Protein AF-A0A929YFU9-F1 (afdb_monomer)

Nearest PDB structures (foldseek):
  8bmq-assembly1_D  TM=8.833E-01  e=2.438E-05  Lactobacillus delbrueckii subsp. bulgaricus ATCC 11842 = JCM 1002
  6zg3-assembly2_D  TM=8.155E-01  e=2.047E-04  Lactobacillus delbrueckii subsp. bulgaricus ATCC 11842 = JCM 1002
  4huq-assembly1_T  TM=8.427E-01  e=3.845E-03  Levilactobacillus brevis ATCC 367
  4rfs-assembly1_T  TM=8.263E-01  e=2.158E-02  Levilactobacillus brevis
  7qco-assembly1_L  TM=2.290E-01  e=1.611E+00  Chroococcidiopsis sp. TS-821

Secondary structure (DSSP, 8-state):
--SSS--SS-------HHHHS-HHHHHHHHHHHHHHHHH--SHHHHHHHHHHHHHHHHHHT--HHHHHHHHHHHHHHHHHHHHHHHHHS-S-EEEEETTEEEEHHHHHHHHHHHHHHHHHHH-

Foldseek 3Di:
DPPDPPPDPPDDDDPFPLVPDDPVCVVVVLVVLLVQLVVDPDPVSLVVSVVVLVVSCVRRVDPVVVLVVLCVVCVVVLVVQLQCLQFVPDAQFPDDDDRGTGHPRSNSCSVSVSSSVSSNSRD

Mean predicted aligned error: 8.97 Å

Solvent-accessible surface area (backbone atoms only — not comparable to full-atom values): 7191 Å² total; per-residue (Å²): 145,87,86,81,84,76,78,73,91,63,81,81,91,52,100,22,70,57,61,73,48,60,70,66,61,52,55,53,50,46,49,51,50,55,51,48,60,74,73,47,92,43,76,66,52,54,51,53,51,50,51,54,47,51,51,52,44,61,48,31,70,60,60,65,70,60,58,52,54,58,48,62,75,46,42,65,59,50,52,50,52,28,53,45,30,24,52,70,33,83,60,61,74,75,45,77,56,101,86,51,38,37,11,59,50,3,50,53,50,16,51,53,52,45,52,47,53,52,49,67,72,70,99

pLDDT: mean 78.71, std 11.6, range [44.28, 90.94]

Structure (mmCIF, N/CA/C/O backbone):
data_AF-A0A929YFU9-F1
#
_entry.id   AF-A0A929YFU9-F1
#
loop_
_atom_site.group_PDB
_atom_site.id
_atom_site.type_symbol
_atom_site.label_atom_id
_atom_site.label_alt_id
_atom_site.label_comp_id
_atom_site.label_asym_id
_atom_site.label_entity_id
_atom_site.label_seq_id
_atom_site.pdbx_PDB_ins_code
_atom_site.Cartn_x
_atom_site.Cartn_y
_atom_site.Cartn_z
_atom_site.occupancy
_atom_site.B_iso_or_equiv
_atom_site.auth_seq_id
_atom_site.auth_comp_id
_atom_site.auth_asym_id
_atom_site.auth_atom_id
_atom_site.pdbx_PDB_model_num
ATOM 1 N N . MET A 1 1 ? -0.418 -31.365 -16.845 1.00 44.28 1 MET A N 1
ATOM 2 C CA . MET A 1 1 ? -0.899 -29.989 -17.111 1.00 44.28 1 MET A CA 1
ATOM 3 C C . MET A 1 1 ? -1.150 -29.230 -15.796 1.00 44.28 1 MET A C 1
ATOM 5 O O . MET A 1 1 ? -2.249 -28.753 -15.587 1.00 44.28 1 MET A O 1
ATOM 9 N N . ALA A 1 2 ? -0.171 -29.123 -14.882 1.00 47.97 2 ALA A N 1
ATOM 10 C CA . ALA A 1 2 ? -0.453 -28.611 -13.523 1.00 47.97 2 ALA A CA 1
ATOM 11 C C . ALA A 1 2 ? 0.658 -27.764 -12.859 1.00 47.97 2 ALA A C 1
ATOM 13 O O . ALA A 1 2 ? 0.580 -27.501 -11.667 1.00 47.97 2 ALA A O 1
ATOM 14 N N . LEU A 1 3 ? 1.692 -27.315 -13.583 1.00 45.72 3 LEU A N 1
ATOM 15 C CA . LEU A 1 3 ? 2.830 -26.592 -12.978 1.00 45.72 3 LEU A CA 1
ATOM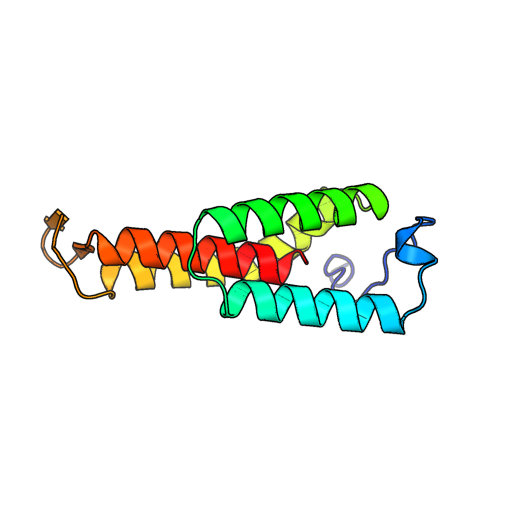 16 C C . LEU A 1 3 ? 3.287 -25.379 -13.809 1.00 45.72 3 LEU A C 1
ATOM 18 O O . LEU A 1 3 ? 4.481 -25.142 -13.959 1.00 45.72 3 LEU A O 1
ATOM 22 N N . LYS A 1 4 ? 2.351 -24.625 -14.403 1.00 47.41 4 LYS A N 1
ATOM 23 C CA . LYS A 1 4 ? 2.683 -23.438 -15.222 1.00 47.41 4 LYS A CA 1
ATOM 24 C C . LYS A 1 4 ? 2.036 -22.125 -14.767 1.00 47.41 4 LYS A C 1
ATOM 26 O O . LYS A 1 4 ? 2.306 -21.094 -15.369 1.00 47.41 4 LYS A O 1
ATOM 31 N N . ASP A 1 5 ? 1.241 -22.137 -13.696 1.00 50.50 5 ASP A N 1
ATOM 32 C CA . ASP A 1 5 ? 0.446 -20.966 -13.281 1.00 50.50 5 ASP A CA 1
ATOM 33 C C . ASP A 1 5 ? 0.965 -20.229 -12.046 1.00 50.50 5 ASP A C 1
ATOM 35 O O . ASP A 1 5 ? 0.417 -19.193 -11.660 1.00 50.50 5 ASP A O 1
ATOM 39 N N . ILE A 1 6 ? 2.057 -20.714 -11.459 1.00 54.19 6 ILE A N 1
ATOM 40 C CA . ILE A 1 6 ? 2.756 -20.033 -10.377 1.00 54.19 6 ILE A CA 1
ATOM 41 C C . ILE A 1 6 ? 3.971 -19.337 -10.994 1.00 54.19 6 ILE A C 1
ATOM 43 O O . ILE A 1 6 ? 5.088 -19.841 -10.981 1.00 54.19 6 ILE A O 1
ATOM 47 N N . THR A 1 7 ? 3.748 -18.152 -11.561 1.00 51.59 7 THR A N 1
ATOM 48 C CA . THR A 1 7 ? 4.804 -17.191 -11.920 1.00 51.59 7 THR A CA 1
ATOM 49 C C . THR A 1 7 ? 5.411 -16.567 -10.651 1.00 51.59 7 THR A C 1
ATOM 51 O O . THR A 1 7 ? 5.475 -15.348 -10.532 1.00 51.59 7 THR A O 1
ATOM 54 N N . ILE A 1 8 ? 5.780 -17.377 -9.652 1.00 50.22 8 ILE A N 1
ATOM 55 C CA . ILE A 1 8 ? 6.520 -16.929 -8.464 1.00 50.22 8 ILE A CA 1
ATOM 56 C C . ILE A 1 8 ? 7.995 -17.206 -8.747 1.00 50.22 8 ILE A C 1
ATOM 58 O O . ILE A 1 8 ? 8.377 -18.345 -8.998 1.00 50.22 8 ILE A O 1
ATOM 62 N N . GLY A 1 9 ? 8.807 -16.148 -8.764 1.00 53.75 9 GLY A N 1
ATOM 63 C CA . GLY A 1 9 ? 10.248 -16.221 -9.033 1.00 53.75 9 GLY A CA 1
ATOM 64 C C . GLY A 1 9 ? 10.660 -16.062 -10.502 1.00 53.75 9 GLY A C 1
ATOM 65 O O . GLY A 1 9 ? 11.844 -16.170 -10.806 1.00 53.75 9 GLY A O 1
ATOM 66 N N . GLN A 1 10 ? 9.726 -15.785 -11.420 1.00 62.31 10 GLN A N 1
ATOM 67 C CA . GLN A 1 10 ? 10.069 -15.496 -12.817 1.00 62.31 10 GLN A CA 1
ATOM 68 C C . GLN A 1 10 ? 10.316 -13.999 -13.026 1.00 62.31 10 GLN A C 1
ATOM 70 O O . GLN A 1 10 ? 9.463 -13.168 -12.716 1.00 62.31 10 GLN A O 1
ATOM 75 N N . TYR A 1 11 ? 11.486 -13.662 -13.571 1.00 60.41 11 TYR A N 1
ATOM 76 C CA . TYR A 1 11 ? 11.847 -12.296 -13.934 1.00 60.41 11 TYR A CA 1
ATOM 77 C C . TYR A 1 11 ? 11.009 -11.837 -15.131 1.00 60.41 11 TYR A C 1
ATOM 79 O O . TYR A 1 11 ? 11.115 -12.398 -16.223 1.00 60.41 11 TYR A O 1
ATOM 87 N N . TYR A 1 12 ? 10.160 -10.830 -14.925 1.00 63.84 12 TYR A N 1
ATOM 88 C CA . TYR A 1 12 ? 9.437 -10.191 -16.018 1.00 63.84 12 TYR A CA 1
ATOM 89 C C . TYR A 1 12 ? 10.402 -9.266 -16.759 1.00 63.84 12 TYR A C 1
ATOM 91 O O . TYR A 1 12 ? 10.696 -8.172 -16.280 1.00 63.84 12 TYR A O 1
ATOM 99 N N . GLN A 1 13 ? 10.917 -9.728 -17.900 1.00 58.22 13 GLN A N 1
ATOM 100 C CA . GLN A 1 13 ? 11.785 -8.924 -18.756 1.00 58.22 13 GLN A CA 1
ATOM 101 C C . GLN A 1 13 ? 10.964 -7.795 -19.386 1.00 58.22 13 GLN A C 1
ATOM 103 O O . GLN A 1 13 ? 10.212 -8.018 -20.333 1.00 58.22 13 GLN A O 1
ATOM 108 N N . ALA A 1 14 ? 11.088 -6.589 -18.834 1.00 63.22 14 ALA A N 1
ATOM 109 C CA . ALA A 1 14 ? 10.539 -5.368 -19.412 1.00 63.22 14 ALA A CA 1
ATOM 110 C C . ALA A 1 14 ? 11.675 -4.383 -19.700 1.00 63.22 14 ALA A C 1
ATOM 112 O O . ALA A 1 14 ? 12.486 -4.094 -18.822 1.00 63.22 14 ALA A O 1
ATOM 113 N N . ASP A 1 15 ? 11.716 -3.826 -20.910 1.00 59.53 15 ASP A N 1
ATOM 114 C CA . ASP A 1 15 ? 12.675 -2.787 -21.296 1.00 59.53 15 ASP A CA 1
ATOM 115 C C . ASP A 1 15 ? 12.258 -1.415 -20.746 1.00 59.53 15 ASP A C 1
ATOM 117 O O . ASP A 1 15 ? 11.808 -0.531 -21.472 1.00 59.53 15 ASP A O 1
ATOM 121 N N . SER A 1 16 ? 12.389 -1.225 -19.433 1.00 71.44 16 SER A N 1
ATOM 122 C CA . SER A 1 16 ? 12.022 0.022 -18.759 1.00 71.44 16 SER A CA 1
ATOM 123 C C . SER A 1 16 ? 13.220 0.753 -18.151 1.00 71.44 16 SER A C 1
ATOM 125 O O . SER A 1 16 ? 14.273 0.165 -17.890 1.00 71.44 16 SER A O 1
ATOM 127 N N . LEU A 1 17 ? 13.070 2.063 -17.912 1.00 63.09 17 LEU A N 1
ATOM 128 C CA . LEU A 1 17 ? 14.116 2.891 -17.291 1.00 63.09 17 LEU A CA 1
ATOM 129 C C . LEU A 1 17 ? 14.512 2.340 -15.918 1.00 63.09 17 LEU A C 1
ATOM 131 O O . LEU A 1 17 ? 15.697 2.305 -15.586 1.00 63.09 17 LEU A O 1
ATOM 135 N N . LEU A 1 18 ? 13.530 1.833 -15.159 1.00 66.75 18 LEU A N 1
ATOM 136 C CA . LEU A 1 18 ? 13.807 1.159 -13.897 1.00 66.75 18 LEU A CA 1
ATOM 137 C C . LEU A 1 18 ? 14.591 -0.134 -14.122 1.00 66.75 18 LEU A C 1
ATOM 139 O O . LEU A 1 18 ? 15.509 -0.414 -13.370 1.00 66.75 18 LEU A O 1
ATOM 143 N N . HIS A 1 19 ? 14.325 -0.907 -15.175 1.00 71.69 19 HIS A N 1
ATOM 144 C CA . HIS A 1 19 ? 15.105 -2.112 -15.466 1.00 71.69 19 HIS A CA 1
ATOM 145 C C . HIS A 1 19 ? 16.580 -1.827 -15.772 1.00 71.69 19 HIS A C 1
ATOM 147 O O . HIS A 1 19 ? 17.432 -2.593 -15.324 1.00 71.69 19 HIS A O 1
ATOM 153 N N . ARG A 1 20 ? 16.884 -0.701 -16.424 1.00 72.56 20 ARG A N 1
ATOM 154 C CA . ARG A 1 20 ? 18.252 -0.291 -16.791 1.00 72.56 20 ARG A CA 1
ATOM 155 C C . ARG A 1 20 ? 19.066 0.327 -15.650 1.00 72.56 20 ARG A C 1
ATOM 157 O O . ARG A 1 20 ? 20.274 0.473 -15.795 1.00 72.56 20 ARG A O 1
ATOM 164 N N . LEU A 1 21 ? 18.429 0.683 -14.533 1.00 75.19 21 LEU A N 1
ATOM 165 C CA . LEU A 1 21 ? 19.118 1.185 -13.341 1.00 75.19 21 LEU A CA 1
ATOM 166 C C . LEU A 1 21 ? 20.045 0.129 -12.727 1.00 75.19 21 LEU A C 1
ATOM 168 O O . LEU A 1 21 ? 19.698 -1.058 -12.671 1.00 75.19 21 LEU A O 1
ATOM 172 N N . ASP A 1 22 ? 21.175 0.597 -12.189 1.00 83.50 22 ASP A N 1
ATOM 173 C CA . ASP A 1 22 ? 22.147 -0.243 -11.495 1.00 83.50 22 ASP A CA 1
ATOM 174 C C . ASP A 1 22 ? 21.478 -1.055 -10.369 1.00 83.50 22 ASP A C 1
ATOM 176 O O . ASP A 1 22 ? 20.730 -0.496 -9.555 1.00 83.50 22 ASP A O 1
ATOM 180 N N . PRO A 1 23 ? 21.766 -2.367 -10.256 1.00 82.56 23 PRO A N 1
ATOM 181 C CA . PRO A 1 23 ? 21.144 -3.239 -9.258 1.00 82.56 23 PRO A CA 1
ATOM 182 C C . PRO A 1 23 ? 21.281 -2.737 -7.813 1.00 82.56 23 PRO A C 1
ATOM 184 O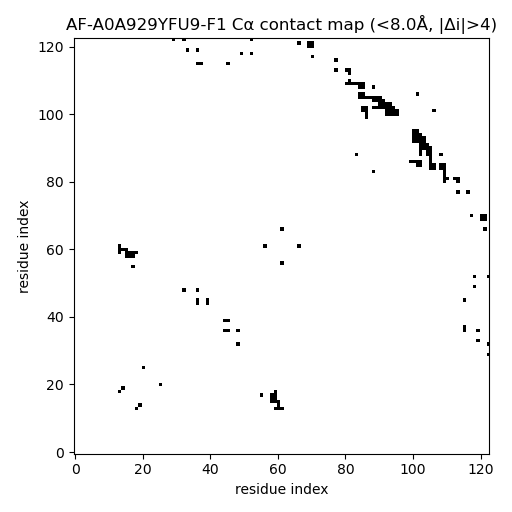 O . PRO A 1 23 ? 20.374 -2.922 -7.005 1.00 82.56 23 PRO A O 1
ATOM 187 N N . ARG A 1 24 ? 22.391 -2.058 -7.488 1.00 85.94 24 ARG A N 1
ATOM 188 C CA . ARG A 1 24 ? 22.651 -1.504 -6.148 1.00 85.94 24 ARG A CA 1
ATOM 189 C C . ARG A 1 24 ? 21.641 -0.423 -5.772 1.00 85.94 24 ARG A C 1
ATOM 191 O O . ARG A 1 24 ? 21.119 -0.440 -4.662 1.00 85.94 24 ARG A O 1
ATOM 198 N N . THR A 1 25 ? 21.322 0.472 -6.704 1.00 85.56 25 THR A N 1
ATOM 199 C CA . THR A 1 25 ? 20.367 1.566 -6.486 1.00 85.56 25 THR A CA 1
ATOM 200 C C . THR A 1 2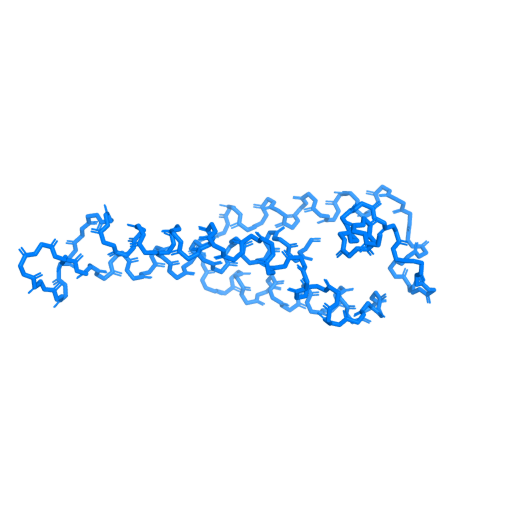5 ? 18.959 1.030 -6.248 1.00 85.56 25 THR A C 1
ATOM 202 O O . THR A 1 25 ? 18.239 1.562 -5.410 1.00 85.56 25 THR A O 1
ATOM 205 N N . LYS A 1 26 ? 18.584 -0.069 -6.916 1.00 83.75 26 LYS A N 1
ATOM 206 C CA . LYS A 1 26 ? 17.297 -0.742 -6.685 1.00 83.75 26 LYS A CA 1
ATOM 207 C C . LYS A 1 26 ? 17.203 -1.313 -5.278 1.00 83.75 26 LYS A C 1
ATOM 209 O O . LYS A 1 26 ? 16.233 -1.033 -4.592 1.00 83.75 26 LYS A O 1
ATOM 214 N N . ILE A 1 27 ? 18.218 -2.066 -4.846 1.00 86.62 27 ILE A N 1
ATOM 215 C CA . ILE A 1 27 ? 18.243 -2.694 -3.514 1.00 86.62 27 ILE A CA 1
ATOM 216 C C . ILE A 1 27 ? 18.235 -1.630 -2.411 1.00 86.62 27 ILE A C 1
ATOM 218 O O . ILE A 1 27 ? 17.510 -1.755 -1.430 1.00 86.62 27 ILE A O 1
ATOM 222 N N . ILE A 1 28 ? 19.024 -0.564 -2.568 1.00 90.19 28 ILE A N 1
ATOM 223 C CA . ILE A 1 28 ? 19.041 0.538 -1.598 1.00 90.19 28 ILE A CA 1
ATOM 224 C C . ILE A 1 28 ? 17.690 1.266 -1.598 1.00 90.19 28 ILE A C 1
ATOM 226 O O . ILE A 1 28 ? 17.163 1.568 -0.531 1.00 90.19 28 ILE A O 1
ATOM 230 N N . GLY A 1 29 ? 17.100 1.508 -2.771 1.00 87.25 29 GLY A N 1
ATOM 231 C CA . GLY A 1 29 ? 15.792 2.148 -2.902 1.00 87.25 29 GLY A CA 1
ATOM 232 C C . GLY A 1 29 ? 14.667 1.349 -2.245 1.00 87.25 29 GLY A C 1
ATOM 233 O O . GLY A 1 29 ? 13.888 1.919 -1.483 1.00 87.25 29 GLY A O 1
ATOM 234 N N . THR A 1 30 ? 14.612 0.032 -2.469 1.00 88.44 30 THR A N 1
ATOM 235 C CA . THR A 1 30 ? 13.621 -0.838 -1.817 1.00 88.44 30 THR A CA 1
ATOM 236 C C . THR A 1 30 ? 13.849 -0.907 -0.312 1.00 88.44 30 THR A C 1
ATOM 238 O O . THR A 1 30 ? 12.890 -0.823 0.449 1.00 88.44 30 THR A O 1
ATOM 241 N N . LEU A 1 31 ? 15.102 -0.963 0.151 1.00 90.38 31 LEU A N 1
ATOM 242 C CA . LEU A 1 31 ? 15.409 -0.943 1.581 1.00 90.38 31 LEU A CA 1
ATOM 243 C C . LEU A 1 31 ? 14.936 0.359 2.245 1.00 90.38 31 LEU A C 1
ATOM 245 O O . LEU A 1 31 ? 14.273 0.310 3.277 1.00 90.38 31 LEU A O 1
ATOM 249 N N . ILE A 1 32 ? 15.229 1.517 1.644 1.00 90.25 32 ILE A N 1
ATOM 250 C CA . ILE A 1 32 ? 14.763 2.822 2.140 1.00 90.25 32 ILE A CA 1
ATOM 251 C C . ILE A 1 32 ? 13.233 2.877 2.147 1.00 90.25 32 ILE A C 1
ATOM 253 O O . ILE A 1 32 ? 12.647 3.356 3.118 1.00 90.25 3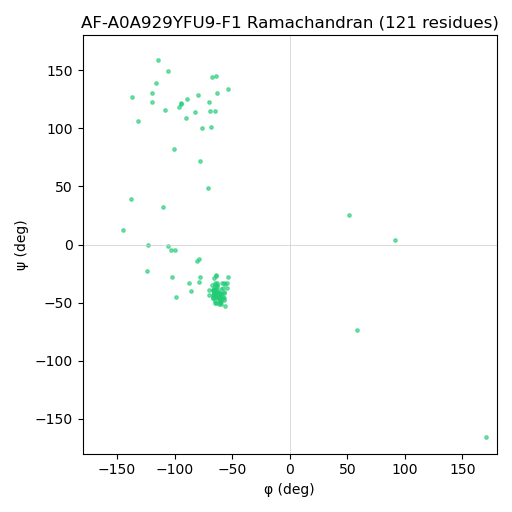2 ILE A O 1
ATOM 257 N N . PHE A 1 33 ? 12.582 2.356 1.105 1.00 89.56 33 PHE A N 1
ATOM 258 C CA . PHE A 1 33 ? 11.126 2.298 1.030 1.00 89.56 33 PHE A CA 1
ATOM 259 C C . PHE A 1 33 ? 10.537 1.467 2.177 1.00 89.56 33 PHE A C 1
ATOM 261 O O . PHE A 1 33 ? 9.695 1.970 2.923 1.00 89.56 33 PHE A O 1
ATOM 268 N N . ILE A 1 34 ? 11.045 0.250 2.393 1.00 90.06 34 ILE A N 1
ATOM 269 C CA . ILE A 1 34 ? 10.641 -0.616 3.507 1.00 90.06 34 ILE A CA 1
ATOM 270 C C . ILE A 1 34 ? 10.838 0.116 4.837 1.00 90.06 34 ILE A C 1
ATOM 272 O O . ILE A 1 34 ? 9.890 0.244 5.607 1.00 90.06 34 ILE A O 1
ATOM 276 N N . LEU A 1 35 ? 12.031 0.660 5.095 1.00 90.94 35 LEU A N 1
ATOM 277 C CA . LEU A 1 35 ? 12.313 1.387 6.336 1.00 90.94 35 LEU A CA 1
ATOM 278 C C . LEU A 1 35 ? 11.350 2.561 6.544 1.00 90.94 35 LEU A C 1
ATOM 280 O O . LEU A 1 35 ? 10.857 2.750 7.653 1.00 90.94 35 LEU A O 1
ATOM 284 N N . SER A 1 36 ? 11.024 3.311 5.489 1.00 88.00 36 SER A N 1
ATOM 285 C CA . SER A 1 36 ? 10.096 4.441 5.585 1.00 88.00 36 SER A CA 1
ATOM 286 C C . SER A 1 36 ? 8.678 4.017 5.980 1.00 88.00 36 SER A C 1
ATOM 288 O O . SER A 1 36 ? 8.056 4.689 6.800 1.00 88.00 36 SER A O 1
ATOM 290 N N . LEU A 1 37 ? 8.190 2.874 5.480 1.00 87.75 37 LEU A N 1
ATOM 291 C CA . LEU A 1 37 ? 6.868 2.344 5.827 1.00 87.75 37 LEU A CA 1
ATOM 292 C C . LEU A 1 37 ? 6.760 1.948 7.303 1.00 87.75 37 LEU A C 1
ATOM 294 O O . LEU A 1 37 ? 5.675 2.046 7.879 1.00 87.75 37 LEU A O 1
ATOM 298 N N . PHE A 1 38 ? 7.855 1.479 7.907 1.00 86.88 38 PHE A N 1
ATOM 299 C CA . PHE A 1 38 ? 7.887 1.075 9.315 1.00 86.88 38 PHE A CA 1
ATOM 300 C C . PHE A 1 38 ? 8.194 2.231 10.270 1.00 86.88 38 PHE A C 1
ATOM 302 O O . PHE A 1 38 ? 7.673 2.230 11.379 1.00 86.88 38 PHE A O 1
ATOM 309 N N . LEU A 1 39 ? 9.011 3.207 9.860 1.00 85.69 39 LEU A N 1
ATOM 310 C CA . LEU A 1 39 ? 9.330 4.378 10.688 1.00 85.69 39 LEU A CA 1
ATOM 311 C C . 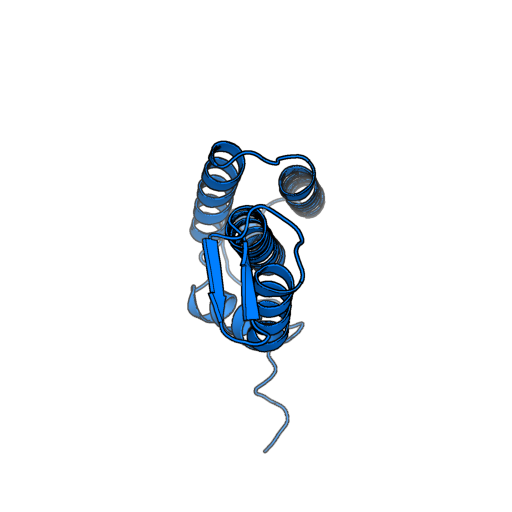LEU A 1 39 ? 8.211 5.420 10.695 1.00 85.69 39 LEU A C 1
ATOM 313 O O . LEU A 1 39 ? 8.105 6.196 11.642 1.00 85.69 39 LEU A O 1
ATOM 317 N N . ALA A 1 40 ? 7.418 5.493 9.627 1.00 82.38 40 ALA A N 1
ATOM 318 C CA . ALA A 1 40 ? 6.392 6.508 9.513 1.00 82.38 40 ALA A CA 1
ATOM 319 C C . ALA A 1 40 ? 5.026 6.005 9.995 1.00 82.38 40 ALA A C 1
ATOM 321 O O . ALA A 1 40 ? 4.433 5.096 9.415 1.00 82.38 40 ALA A O 1
ATOM 322 N N . ASP A 1 41 ? 4.483 6.686 11.003 1.00 76.62 41 ASP A N 1
ATOM 323 C CA . ASP A 1 41 ? 3.129 6.462 11.527 1.00 76.62 41 ASP A CA 1
ATOM 324 C C . ASP A 1 41 ? 2.185 7.633 11.198 1.00 76.62 41 ASP A C 1
ATOM 326 O O . ASP A 1 41 ? 1.278 7.965 11.962 1.00 76.62 41 ASP A O 1
ATOM 330 N N . SER A 1 42 ? 2.396 8.296 10.052 1.00 83.00 42 SER A N 1
ATOM 331 C CA . SER A 1 42 ? 1.548 9.406 9.603 1.00 83.00 42 SER A CA 1
ATOM 332 C C . SER A 1 42 ? 0.807 9.087 8.296 1.00 83.00 42 SER A C 1
ATOM 334 O O . SER A 1 42 ? 1.409 8.549 7.363 1.00 83.00 42 SER A O 1
ATOM 336 N N . PRO A 1 43 ? -0.481 9.474 8.164 1.00 80.88 43 PRO A N 1
ATOM 337 C CA . PRO A 1 43 ? -1.231 9.319 6.914 1.00 80.88 43 PRO A CA 1
ATOM 338 C C . PRO A 1 43 ? -0.554 10.000 5.715 1.00 80.88 43 PRO A C 1
ATOM 340 O O . PRO A 1 43 ? -0.602 9.491 4.599 1.00 80.88 43 PRO A O 1
ATOM 343 N N . LEU A 1 44 ? 0.118 11.132 5.953 1.00 85.31 44 LEU A N 1
ATOM 344 C CA . LEU A 1 44 ? 0.873 11.863 4.932 1.00 85.31 44 LEU A CA 1
ATOM 345 C C . LEU A 1 44 ? 2.064 11.058 4.402 1.00 85.31 44 LEU A C 1
ATOM 347 O O . LEU A 1 44 ? 2.314 11.070 3.199 1.00 85.31 44 LEU A O 1
ATOM 351 N N . ALA A 1 45 ? 2.771 10.329 5.266 1.00 86.12 45 ALA A N 1
ATOM 352 C CA . ALA A 1 45 ? 3.879 9.484 4.836 1.00 86.12 45 ALA A CA 1
ATOM 353 C C . ALA A 1 45 ? 3.407 8.316 3.963 1.00 86.12 45 ALA A C 1
ATOM 355 O O . ALA A 1 45 ? 4.040 8.024 2.952 1.00 86.12 45 ALA A O 1
ATOM 356 N N . TYR A 1 46 ? 2.261 7.707 4.285 1.00 85.81 46 TYR A N 1
ATOM 357 C CA . TYR A 1 46 ? 1.653 6.693 3.419 1.00 85.81 46 TYR A CA 1
ATOM 358 C C . TYR A 1 46 ? 1.239 7.260 2.058 1.00 85.81 46 TYR A C 1
ATOM 360 O O . TYR A 1 46 ? 1.384 6.581 1.046 1.00 85.81 46 TYR A O 1
ATOM 368 N N . LEU A 1 47 ? 0.769 8.509 2.010 1.00 87.38 47 LEU A N 1
ATOM 369 C CA . LEU A 1 47 ? 0.428 9.181 0.756 1.00 87.38 47 LEU A CA 1
ATOM 370 C C . LEU A 1 47 ? 1.686 9.425 -0.096 1.00 87.38 47 LEU A C 1
ATOM 372 O O . LEU A 1 47 ? 1.704 9.084 -1.278 1.00 87.38 47 LEU A O 1
ATOM 376 N N . LEU A 1 48 ? 2.769 9.925 0.507 1.00 88.56 48 LEU A N 1
ATOM 377 C CA . LEU A 1 48 ? 4.062 10.078 -0.174 1.00 88.56 48 LEU A CA 1
ATOM 378 C C . LEU A 1 48 ? 4.612 8.735 -0.675 1.00 88.56 48 LEU A C 1
ATOM 380 O O . LEU A 1 48 ? 5.062 8.648 -1.819 1.00 88.56 48 LEU A O 1
ATOM 384 N N . ALA A 1 49 ? 4.517 7.680 0.138 1.00 87.25 49 ALA A N 1
ATOM 385 C CA . ALA A 1 49 ? 4.901 6.325 -0.249 1.00 87.25 49 ALA A CA 1
ATOM 386 C C . ALA A 1 49 ? 4.066 5.812 -1.435 1.00 87.25 49 ALA A C 1
ATOM 388 O O . ALA A 1 49 ? 4.622 5.244 -2.375 1.00 87.25 49 ALA A O 1
ATOM 389 N N . ALA A 1 50 ? 2.755 6.073 -1.444 1.00 87.44 50 ALA A N 1
ATOM 390 C CA . ALA A 1 50 ? 1.865 5.715 -2.546 1.00 87.44 50 ALA A CA 1
ATOM 391 C C . ALA A 1 50 ? 2.269 6.400 -3.858 1.00 87.44 50 ALA A C 1
ATOM 393 O O . ALA A 1 50 ? 2.311 5.757 -4.907 1.00 87.44 50 ALA A O 1
ATOM 394 N N . VAL A 1 51 ? 2.591 7.697 -3.805 1.00 88.69 51 VAL A N 1
ATOM 395 C CA . VAL A 1 51 ? 3.033 8.473 -4.974 1.00 88.69 51 VAL A CA 1
ATOM 396 C C . VAL A 1 51 ? 4.364 7.941 -5.496 1.00 88.69 51 VAL A C 1
ATOM 398 O O . VAL A 1 51 ? 4.482 7.659 -6.688 1.00 88.69 51 VAL A O 1
ATOM 401 N N . PHE A 1 52 ? 5.342 7.738 -4.611 1.00 87.25 52 PHE A N 1
ATOM 402 C CA . PHE A 1 52 ? 6.648 7.187 -4.974 1.00 87.25 52 PHE A CA 1
ATOM 403 C C . PHE A 1 52 ? 6.530 5.806 -5.633 1.00 87.25 52 PHE A C 1
ATOM 405 O O . PHE A 1 52 ? 7.130 5.554 -6.682 1.00 87.25 52 PHE A O 1
ATOM 412 N N . LEU A 1 53 ? 5.711 4.927 -5.055 1.00 86.12 53 LEU A N 1
ATOM 413 C CA . LEU A 1 53 ? 5.471 3.592 -5.587 1.00 86.12 53 LEU A CA 1
ATOM 414 C C . LEU A 1 53 ? 4.752 3.651 -6.939 1.00 86.12 53 LEU A C 1
ATOM 416 O O . LEU A 1 53 ? 5.150 2.964 -7.875 1.00 86.12 53 LEU A O 1
ATOM 420 N N . THR A 1 54 ? 3.747 4.517 -7.086 1.00 84.06 54 THR A N 1
ATOM 421 C CA . THR A 1 54 ? 3.015 4.693 -8.352 1.00 84.06 54 THR A CA 1
ATOM 422 C C . THR A 1 54 ? 3.946 5.153 -9.472 1.00 84.06 54 THR A C 1
ATOM 424 O O . THR A 1 54 ? 3.917 4.592 -10.567 1.00 84.06 54 THR A O 1
ATOM 427 N N . ILE A 1 55 ? 4.818 6.128 -9.194 1.00 84.50 55 ILE A N 1
ATOM 428 C CA . ILE A 1 55 ? 5.831 6.602 -10.145 1.00 84.50 55 ILE A CA 1
ATOM 429 C C . ILE A 1 55 ? 6.796 5.466 -10.502 1.00 84.50 55 ILE A C 1
ATOM 431 O O . ILE A 1 55 ? 7.079 5.252 -11.679 1.00 84.50 55 ILE A O 1
ATOM 435 N N . SER A 1 56 ? 7.255 4.699 -9.512 1.00 80.69 56 SER A N 1
ATOM 436 C CA . SER A 1 56 ? 8.178 3.576 -9.722 1.00 80.69 56 SER A CA 1
ATOM 437 C C . SER A 1 56 ? 7.563 2.471 -10.587 1.00 80.69 56 SER A C 1
ATOM 439 O O . SER A 1 56 ? 8.217 1.965 -11.501 1.00 80.69 56 SER A O 1
ATOM 441 N N . VAL A 1 57 ? 6.290 2.130 -10.364 1.00 80.62 57 VAL A N 1
ATOM 442 C CA . VAL A 1 57 ? 5.547 1.152 -11.176 1.00 80.62 57 VAL A CA 1
ATOM 443 C C . VAL A 1 57 ? 5.337 1.667 -12.600 1.00 80.62 57 VAL A C 1
ATOM 445 O O . VAL A 1 57 ? 5.569 0.923 -13.556 1.00 80.62 57 VAL A O 1
ATOM 448 N N . LEU A 1 58 ? 4.964 2.941 -12.762 1.00 78.56 58 LEU A N 1
ATOM 449 C CA . LEU A 1 58 ? 4.762 3.557 -14.076 1.00 78.56 58 LEU A CA 1
ATOM 450 C C . LEU A 1 58 ? 6.066 3.594 -14.887 1.00 78.56 58 LEU A C 1
ATOM 452 O O . LEU A 1 58 ? 6.084 3.202 -16.053 1.00 78.56 58 LEU A O 1
ATOM 456 N N . LEU A 1 59 ? 7.174 3.982 -14.247 1.00 76.62 59 LEU A N 1
ATOM 457 C CA . LEU A 1 59 ? 8.515 3.961 -14.838 1.00 76.62 59 LEU A CA 1
ATOM 458 C C . LEU A 1 59 ? 8.992 2.549 -15.177 1.00 76.62 59 LEU A C 1
ATOM 460 O O . LEU A 1 59 ? 9.818 2.396 -16.075 1.00 76.62 59 LEU A O 1
ATOM 464 N N . SER A 1 60 ? 8.490 1.530 -14.475 1.00 72.00 60 SER A N 1
ATOM 465 C CA . SER A 1 60 ? 8.844 0.129 -14.711 1.00 72.00 60 SER A CA 1
ATOM 466 C C . SER A 1 60 ? 8.094 -0.504 -15.882 1.00 72.00 60 SER A C 1
ATOM 468 O O . SER A 1 60 ? 8.496 -1.579 -16.322 1.00 72.00 60 SER A O 1
ATOM 470 N N . GLN A 1 61 ? 7.026 0.133 -16.382 1.00 71.50 61 GLN A N 1
ATOM 471 C CA . GLN A 1 61 ? 6.133 -0.392 -17.429 1.00 71.50 61 GLN A CA 1
ATOM 472 C C . GLN A 1 61 ? 5.600 -1.811 -17.147 1.00 71.50 61 GLN A C 1
ATOM 474 O O . GLN A 1 61 ? 5.242 -2.557 -18.060 1.00 71.50 61 GLN A O 1
ATOM 479 N N . VAL A 1 62 ? 5.535 -2.207 -15.873 1.00 72.56 62 VAL A N 1
ATOM 480 C CA . VAL A 1 62 ? 5.031 -3.526 -15.480 1.00 72.56 62 VAL A CA 1
ATOM 481 C C . VAL A 1 62 ? 3.502 -3.486 -15.506 1.00 72.56 62 VAL A C 1
ATOM 483 O O . VAL A 1 62 ? 2.903 -2.595 -14.898 1.00 72.56 62 VAL A O 1
ATOM 486 N N . PRO A 1 63 ? 2.827 -4.438 -16.175 1.00 71.75 63 PRO A N 1
ATOM 487 C CA . PRO A 1 63 ? 1.374 -4.462 -16.197 1.00 71.75 63 PRO A CA 1
ATOM 488 C C . PRO A 1 63 ? 0.826 -4.670 -14.780 1.00 71.75 63 PRO A C 1
ATOM 490 O O . PRO A 1 63 ? 1.192 -5.624 -14.098 1.00 71.75 63 PRO A O 1
ATOM 493 N N . VAL A 1 64 ? -0.126 -3.831 -14.359 1.00 72.31 64 VAL A N 1
ATOM 494 C CA . VAL A 1 64 ? -0.752 -3.878 -13.017 1.00 72.31 64 VAL A CA 1
ATOM 495 C C . VAL A 1 64 ? -1.329 -5.265 -12.688 1.00 72.31 64 VAL A C 1
ATOM 497 O O . VAL A 1 64 ? -1.333 -5.694 -11.537 1.00 72.31 64 VAL A O 1
ATOM 500 N N . LYS A 1 65 ? -1.742 -6.030 -13.707 1.00 72.50 65 LYS A N 1
ATOM 501 C CA . LYS A 1 65 ? -2.182 -7.428 -13.557 1.00 72.50 65 LYS A CA 1
ATOM 502 C C . LYS A 1 65 ? -1.117 -8.333 -12.922 1.00 72.50 65 LYS A C 1
ATOM 504 O O . LYS A 1 65 ? -1.482 -9.256 -12.201 1.00 72.50 65 LYS A O 1
ATOM 509 N N . PHE A 1 66 ? 0.170 -8.082 -13.172 1.00 72.94 66 PHE A N 1
ATOM 510 C CA . PHE A 1 66 ? 1.273 -8.835 -12.567 1.00 72.94 66 PHE A CA 1
ATOM 511 C C . PHE A 1 66 ? 1.398 -8.529 -11.070 1.00 72.94 66 PHE A C 1
ATOM 513 O O . PHE A 1 66 ? 1.480 -9.452 -10.263 1.00 72.94 66 PHE A O 1
ATOM 520 N N . VAL A 1 67 ? 1.298 -7.249 -10.699 1.00 75.88 67 VAL A N 1
ATOM 521 C CA . VAL A 1 67 ? 1.304 -6.785 -9.301 1.00 75.88 67 VAL A CA 1
ATOM 522 C C . VAL A 1 67 ? 0.132 -7.389 -8.514 1.00 75.88 67 VAL A C 1
ATOM 524 O O . VAL A 1 67 ? 0.314 -7.983 -7.451 1.00 75.88 67 VAL A O 1
ATOM 527 N N . LEU A 1 68 ? -1.079 -7.337 -9.080 1.00 74.94 68 LEU A N 1
ATOM 528 C CA . LEU A 1 68 ? -2.285 -7.901 -8.462 1.00 74.94 68 LEU A CA 1
ATOM 529 C C . LEU A 1 68 ? -2.220 -9.430 -8.300 1.00 74.94 68 LEU A C 1
ATOM 531 O O . LEU A 1 68 ? -2.843 -9.984 -7.393 1.00 74.94 68 LEU A O 1
ATOM 535 N N . ARG A 1 69 ? -1.454 -10.130 -9.149 1.00 76.69 69 ARG A N 1
ATOM 536 C CA . ARG A 1 69 ? -1.242 -11.580 -9.028 1.00 76.69 69 ARG A CA 1
ATOM 537 C C . ARG A 1 69 ? -0.445 -11.925 -7.768 1.00 76.69 69 ARG A C 1
ATOM 539 O O . ARG A 1 69 ? -0.794 -12.894 -7.099 1.00 76.69 69 ARG A O 1
ATOM 546 N N . GLY A 1 70 ? 0.555 -11.108 -7.425 1.00 72.25 70 GLY A N 1
ATOM 547 C CA . GLY A 1 70 ? 1.309 -11.215 -6.171 1.00 72.25 70 GLY A CA 1
ATOM 548 C C . GLY A 1 70 ? 0.431 -10.950 -4.948 1.00 72.25 70 GLY A C 1
ATOM 549 O O . GLY A 1 70 ? 0.408 -11.754 -4.016 1.00 72.25 70 GLY A O 1
ATOM 550 N N . MET A 1 71 ? -0.396 -9.898 -4.998 1.00 82.50 71 MET A N 1
ATOM 551 C CA . MET A 1 71 ? -1.367 -9.612 -3.933 1.00 82.50 71 MET A CA 1
ATOM 552 C C . MET A 1 71 ? -2.330 -10.777 -3.691 1.00 82.50 71 MET A C 1
ATOM 554 O O . MET A 1 71 ? -2.607 -11.109 -2.542 1.00 82.50 71 MET A O 1
ATOM 558 N N . LYS A 1 72 ? -2.821 -11.432 -4.753 1.00 79.00 72 LYS A N 1
ATOM 559 C CA . LYS A 1 72 ? -3.767 -12.552 -4.631 1.00 79.00 72 LYS A CA 1
ATOM 560 C C . LYS A 1 72 ? -3.206 -13.712 -3.800 1.00 79.00 72 LYS A C 1
ATOM 562 O O . LYS A 1 72 ? -3.975 -14.354 -3.090 1.00 79.00 72 LYS A O 1
ATOM 567 N N . ALA A 1 73 ? -1.896 -13.963 -3.855 1.00 78.25 73 ALA A N 1
ATOM 568 C CA . ALA A 1 73 ? -1.259 -15.028 -3.079 1.00 78.25 73 ALA A CA 1
ATOM 569 C C . ALA A 1 73 ? -1.281 -14.752 -1.564 1.00 78.25 73 ALA A C 1
ATOM 571 O O . ALA A 1 73 ? -1.447 -15.676 -0.773 1.00 78.25 73 ALA A O 1
ATOM 572 N N . ILE A 1 74 ? -1.153 -13.484 -1.162 1.00 83.44 74 ILE A N 1
ATOM 573 C CA . ILE A 1 74 ? -1.017 -13.071 0.246 1.00 83.44 74 ILE A CA 1
ATOM 574 C C . ILE A 1 74 ? -2.334 -12.483 0.793 1.00 83.44 74 ILE A C 1
ATOM 576 O O . ILE A 1 74 ? -2.469 -12.228 1.986 1.00 83.44 74 ILE A O 1
ATOM 580 N N . PHE A 1 75 ? -3.356 -12.322 -0.051 1.00 85.69 75 PHE A N 1
ATOM 581 C CA . PHE A 1 75 ? -4.640 -11.713 0.308 1.00 85.69 75 PHE A CA 1
ATOM 582 C C . PHE A 1 75 ? -5.320 -12.373 1.518 1.00 85.69 75 PHE A C 1
ATOM 584 O O . PHE A 1 75 ? -5.884 -11.677 2.358 1.00 85.69 75 PHE A O 1
ATOM 591 N N . ILE A 1 76 ? -5.227 -13.702 1.643 1.00 88.19 76 ILE A N 1
ATOM 592 C CA . ILE A 1 76 ? -5.772 -14.440 2.795 1.00 88.19 76 ILE A CA 1
ATOM 593 C C . ILE A 1 76 ? -5.088 -13.997 4.092 1.00 88.19 76 ILE A C 1
ATOM 595 O O . ILE A 1 76 ? -5.765 -13.724 5.080 1.00 88.19 76 ILE A O 1
ATOM 599 N N . LEU A 1 77 ? -3.758 -13.878 4.077 1.00 88.44 77 LEU A N 1
ATOM 600 C CA . LEU A 1 77 ? -2.989 -13.419 5.231 1.00 88.44 77 LEU A CA 1
ATOM 601 C C . LEU A 1 77 ? -3.346 -11.973 5.584 1.00 88.44 77 LEU A C 1
ATOM 603 O O . LEU A 1 77 ? -3.605 -11.689 6.747 1.00 88.44 77 LEU A O 1
ATOM 607 N N . LEU A 1 78 ? -3.452 -11.088 4.588 1.00 90.25 78 LEU A N 1
ATOM 608 C CA . LEU A 1 78 ? -3.872 -9.699 4.793 1.00 90.25 78 LEU A CA 1
ATOM 609 C C . LEU A 1 78 ? -5.250 -9.618 5.457 1.00 90.25 78 LEU A C 1
ATOM 611 O O . LEU A 1 78 ? -5.416 -8.892 6.436 1.00 90.25 78 LEU A O 1
ATOM 615 N N . LEU A 1 79 ? -6.229 -10.373 4.951 1.00 90.50 79 LEU A N 1
ATOM 616 C CA . LEU A 1 79 ? -7.591 -10.371 5.481 1.00 90.50 79 LEU A CA 1
ATOM 617 C C . LEU A 1 79 ? -7.620 -10.846 6.935 1.00 90.50 79 LEU A C 1
ATOM 619 O O . LEU A 1 79 ? -8.250 -10.205 7.773 1.00 90.50 79 LEU A O 1
ATOM 623 N N . ILE A 1 80 ? -6.876 -11.908 7.249 1.00 90.62 80 ILE A N 1
ATOM 624 C CA . ILE A 1 80 ? -6.699 -12.381 8.624 1.00 90.62 80 ILE A CA 1
ATOM 625 C C . ILE A 1 80 ? -6.073 -11.274 9.477 1.00 90.62 80 ILE A C 1
ATOM 627 O O . ILE A 1 80 ? -6.634 -10.908 10.502 1.00 90.62 80 ILE A O 1
ATOM 631 N N . THR A 1 81 ? -4.963 -10.667 9.057 1.00 89.62 81 THR A N 1
ATOM 632 C CA . THR A 1 81 ? -4.298 -9.623 9.849 1.00 89.62 81 THR A CA 1
ATOM 633 C C . THR A 1 81 ? -5.207 -8.424 10.125 1.00 89.62 81 THR A C 1
ATOM 635 O O . THR A 1 81 ? -5.231 -7.936 11.255 1.00 89.62 81 THR A O 1
ATOM 638 N N . VAL A 1 82 ? -5.976 -7.960 9.137 1.00 90.31 82 VAL A N 1
ATOM 639 C CA . VAL A 1 82 ? -6.910 -6.831 9.294 1.00 90.31 82 VAL A CA 1
ATOM 640 C C . VAL A 1 82 ? -8.050 -7.193 10.243 1.00 90.31 82 VAL A C 1
ATOM 642 O O . VAL A 1 82 ? -8.337 -6.424 11.155 1.00 90.31 82 VAL A O 1
ATOM 645 N N . VAL A 1 83 ? -8.661 -8.371 10.084 1.00 89.56 83 VAL A N 1
ATOM 646 C CA . VAL A 1 83 ? -9.729 -8.860 10.973 1.00 89.56 83 VAL A CA 1
ATOM 647 C C . VAL A 1 83 ? -9.221 -8.977 12.409 1.00 89.56 83 VAL A C 1
ATOM 649 O O . VAL A 1 83 ? -9.867 -8.493 13.336 1.00 89.56 83 VAL A O 1
ATOM 652 N N . PHE A 1 84 ? -8.035 -9.553 12.602 1.00 87.62 84 PHE A N 1
ATOM 653 C CA . PHE A 1 84 ? -7.446 -9.683 13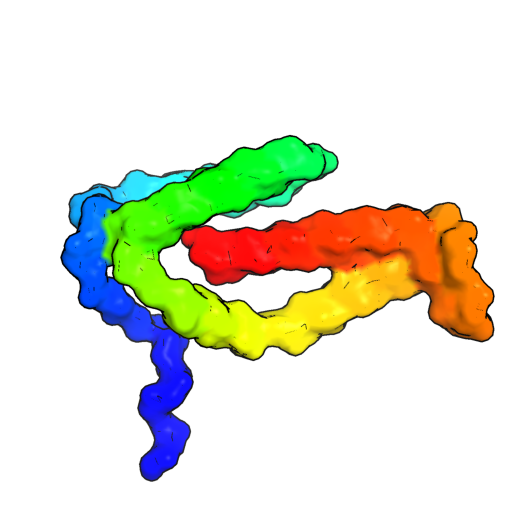.928 1.00 87.62 84 PHE A CA 1
ATOM 654 C C . PHE A 1 84 ? -7.133 -8.315 14.546 1.00 87.62 84 PHE A C 1
ATOM 656 O O . PHE A 1 84 ? -7.504 -8.086 15.689 1.00 87.62 84 PHE A O 1
ATOM 663 N N . ASN A 1 85 ? -6.532 -7.374 13.813 1.00 88.12 85 ASN A N 1
ATOM 664 C CA . ASN A 1 85 ? -6.292 -6.022 14.341 1.00 88.12 85 ASN A CA 1
ATOM 665 C C . ASN A 1 85 ? -7.600 -5.255 14.607 1.00 88.12 85 ASN A C 1
ATOM 667 O O . ASN A 1 85 ? -7.661 -4.433 15.512 1.00 88.12 85 ASN A O 1
ATOM 671 N N . LEU A 1 86 ? -8.674 -5.530 13.867 1.00 86.31 86 LEU A N 1
ATOM 672 C CA . LEU A 1 86 ? -9.955 -4.864 14.088 1.00 86.31 86 LEU A CA 1
ATOM 673 C C . LEU A 1 86 ? -10.622 -5.300 15.403 1.00 86.31 86 LEU A C 1
ATOM 675 O O . LEU A 1 86 ? -11.205 -4.462 16.090 1.00 86.31 86 LEU A O 1
ATOM 679 N N . PHE A 1 87 ? -10.535 -6.592 15.741 1.00 83.00 87 PHE A N 1
ATOM 680 C CA . PHE A 1 87 ? -11.239 -7.183 16.887 1.00 83.00 87 PHE A CA 1
ATOM 681 C C . PHE A 1 87 ? -10.362 -7.424 18.125 1.00 83.00 87 PHE A C 1
ATOM 683 O O . PHE A 1 87 ? -10.883 -7.426 19.237 1.00 83.00 87 PHE A O 1
ATOM 690 N N . LEU A 1 88 ? -9.053 -7.645 17.962 1.00 79.38 88 LEU A N 1
ATOM 691 C CA . LEU A 1 88 ? -8.130 -7.949 19.067 1.00 79.38 88 LEU A CA 1
ATOM 692 C C . LEU A 1 88 ? -7.329 -6.727 19.538 1.00 79.38 88 LEU A C 1
ATOM 694 O O . LEU A 1 88 ? -6.589 -6.841 20.514 1.00 79.38 88 LEU A O 1
ATOM 698 N N . THR A 1 89 ? -7.444 -5.562 18.891 1.00 81.69 89 THR A N 1
ATOM 699 C CA . THR A 1 89 ? -6.765 -4.349 19.365 1.00 81.69 89 THR A CA 1
ATOM 700 C C . THR A 1 89 ? -7.576 -3.679 20.484 1.00 81.69 89 THR A C 1
ATOM 702 O O . THR A 1 89 ? -8.681 -3.180 20.231 1.00 81.69 89 THR A O 1
ATOM 705 N N . PRO A 1 90 ? -7.044 -3.632 21.723 1.00 73.69 90 PRO A N 1
ATOM 706 C CA . PRO A 1 90 ? -7.720 -2.985 22.841 1.00 73.69 90 PRO A CA 1
ATOM 707 C C . PRO A 1 90 ? -7.789 -1.472 22.624 1.00 73.69 90 PRO A C 1
ATOM 709 O O . PRO A 1 90 ? -6.862 -0.870 22.083 1.00 73.69 90 PRO A O 1
ATOM 712 N N . GLY A 1 91 ? -8.890 -0.853 23.054 1.00 76.19 91 GLY A N 1
ATOM 713 C CA . GLY A 1 91 ? -9.080 0.583 22.897 1.00 76.19 91 GLY A CA 1
ATOM 714 C C . GLY A 1 91 ? -10.473 1.090 23.231 1.00 76.19 91 GLY A C 1
ATOM 715 O O . GLY A 1 91 ? -11.280 0.385 23.834 1.00 76.19 91 GLY A O 1
ATOM 716 N N . LYS A 1 92 ? -10.763 2.330 22.818 1.00 76.75 92 LYS A N 1
ATOM 717 C CA . LYS A 1 92 ? -12.103 2.921 22.957 1.00 76.75 92 LYS A CA 1
ATOM 718 C C . LYS A 1 92 ? -13.096 2.149 22.094 1.00 76.75 92 LYS A C 1
ATOM 720 O O . LYS A 1 92 ? -12.975 2.144 20.869 1.00 76.75 92 LYS A O 1
ATOM 725 N N . THR A 1 93 ? -14.050 1.498 22.746 1.00 77.38 93 THR A N 1
ATOM 726 C CA . THR A 1 93 ? -15.091 0.698 22.107 1.00 77.38 93 THR A CA 1
ATOM 727 C C . THR A 1 93 ? -16.061 1.616 21.364 1.00 77.38 93 THR A C 1
ATOM 729 O O . THR A 1 93 ? -16.619 2.544 21.942 1.00 77.38 93 THR A O 1
ATOM 732 N N . VAL A 1 94 ? -16.222 1.393 20.058 1.00 74.31 94 VAL A N 1
ATOM 733 C CA . VAL A 1 94 ? -17.163 2.155 19.216 1.00 74.31 94 VAL A CA 1
ATOM 734 C C . VAL A 1 94 ? -18.443 1.351 19.036 1.00 74.31 94 VAL A C 1
ATOM 736 O O . VAL A 1 94 ? -19.539 1.876 19.199 1.00 74.31 94 VAL A O 1
ATOM 739 N N . VAL A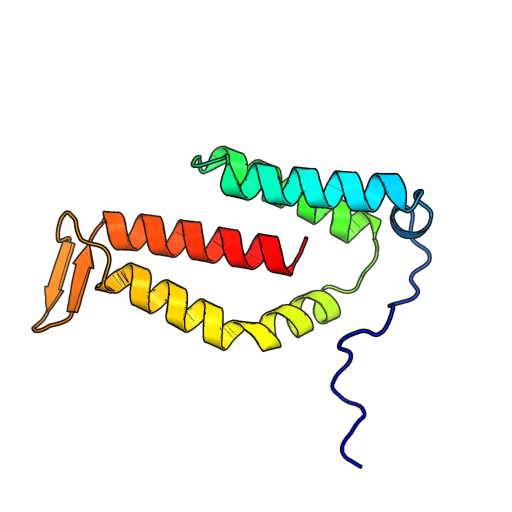 1 95 ? -18.302 0.054 18.753 1.00 69.12 95 VAL A N 1
ATOM 740 C CA . VAL A 1 95 ? -19.417 -0.887 18.625 1.00 69.12 95 VAL A CA 1
ATOM 741 C C . VAL A 1 95 ? -19.033 -2.172 19.345 1.00 69.12 95 VAL A C 1
ATOM 743 O O . VAL A 1 95 ? -17.973 -2.739 19.086 1.00 69.12 95 VAL A O 1
ATOM 746 N N . SER A 1 96 ? -19.884 -2.628 20.258 1.00 70.56 96 SER A N 1
ATOM 747 C CA . SER A 1 96 ? -19.756 -3.928 20.916 1.00 70.56 96 SER A CA 1
ATOM 748 C C . SER A 1 96 ? -21.002 -4.741 20.605 1.00 70.56 96 SER A C 1
ATOM 750 O O . SER A 1 96 ? -22.117 -4.291 20.873 1.00 70.56 96 SER A O 1
ATOM 752 N N . PHE A 1 97 ? -20.818 -5.918 20.008 1.00 63.94 97 PHE A N 1
ATOM 753 C CA . PHE A 1 97 ? -21.892 -6.876 19.788 1.00 63.94 97 PHE A CA 1
ATOM 754 C C . PHE A 1 97 ? -21.437 -8.266 20.237 1.00 63.94 97 PHE A C 1
ATOM 756 O O . PHE A 1 97 ? -20.631 -8.924 19.576 1.00 63.94 97 PHE A O 1
ATOM 763 N N . TRP A 1 98 ? -21.970 -8.703 21.380 1.00 63.25 98 TRP A N 1
ATOM 764 C CA . TRP A 1 98 ? -21.760 -10.010 22.015 1.00 63.25 98 TRP A CA 1
ATOM 765 C C . TRP A 1 98 ? -20.296 -10.356 22.363 1.00 63.25 98 TRP A C 1
ATOM 767 O O . TRP A 1 98 ? -19.942 -10.345 23.536 1.00 63.25 98 TRP A O 1
ATOM 777 N N . ILE A 1 99 ? -19.460 -10.684 21.374 1.00 68.44 99 ILE A N 1
ATOM 778 C CA . ILE A 1 99 ? -18.030 -11.042 21.517 1.00 68.44 99 ILE A CA 1
ATOM 779 C C . ILE A 1 99 ? -17.155 -10.128 20.642 1.00 68.44 99 ILE A C 1
ATOM 781 O O . ILE A 1 99 ? -15.972 -9.928 20.913 1.00 68.44 99 ILE A O 1
ATOM 785 N N . PHE A 1 100 ? -17.736 -9.529 19.601 1.00 70.12 100 PHE A N 1
ATOM 786 C CA . PHE A 1 100 ? -17.027 -8.668 18.669 1.00 70.12 100 PHE A CA 1
ATOM 787 C C . PHE A 1 100 ? -17.075 -7.230 19.165 1.00 70.12 100 PHE A C 1
ATOM 789 O O . PHE A 1 100 ? -18.116 -6.573 19.141 1.00 70.12 100 PHE A O 1
ATOM 796 N N . THR A 1 101 ? -15.924 -6.748 19.618 1.00 72.75 101 THR A N 1
ATOM 797 C CA . THR A 1 101 ? -15.740 -5.354 20.006 1.00 72.75 101 THR A CA 1
ATOM 798 C C . THR A 1 101 ? -14.874 -4.682 18.954 1.00 72.75 101 THR A C 1
ATOM 800 O O . THR A 1 101 ? -13.718 -5.051 18.773 1.00 72.75 101 THR A O 1
ATOM 803 N N . ILE A 1 102 ? -15.438 -3.706 18.251 1.00 77.31 102 ILE A N 1
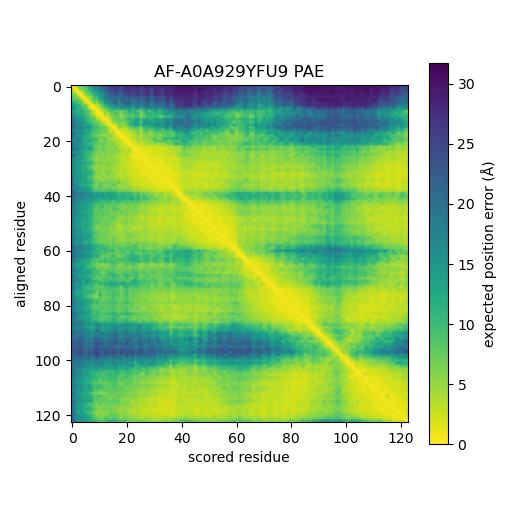ATOM 804 C CA . ILE A 1 102 ? -14.703 -2.862 17.313 1.00 77.31 102 ILE A CA 1
ATOM 805 C C . ILE A 1 102 ? -14.287 -1.601 18.064 1.00 77.31 102 ILE A C 1
ATOM 807 O O . ILE A 1 102 ? -15.127 -0.871 18.605 1.00 77.31 102 ILE A O 1
ATOM 811 N N . THR A 1 103 ? -12.982 -1.347 18.103 1.00 85.69 103 THR A N 1
ATOM 812 C CA . THR A 1 103 ? -12.399 -0.171 18.756 1.00 85.69 103 THR A CA 1
ATOM 813 C C . THR A 1 103 ? -11.932 0.847 17.715 1.00 85.69 103 THR A C 1
ATOM 815 O O . THR A 1 103 ? -11.517 0.475 16.619 1.00 85.69 103 THR A O 1
ATOM 818 N N . ASP A 1 104 ? -11.970 2.144 18.040 1.00 83.94 104 ASP A N 1
ATOM 819 C CA . ASP A 1 104 ? -11.470 3.202 17.135 1.00 83.94 104 ASP A CA 1
ATOM 820 C C . ASP A 1 104 ? -9.976 3.000 16.825 1.00 83.94 104 ASP A C 1
ATOM 822 O O . ASP A 1 104 ? -9.512 3.133 15.690 1.00 83.94 104 ASP A O 1
ATOM 826 N N . GLN A 1 105 ? -9.227 2.570 17.843 1.00 85.56 105 GLN A N 1
ATOM 827 C CA . GLN A 1 105 ? -7.824 2.192 17.709 1.00 85.56 105 GLN A CA 1
ATOM 828 C C . GLN A 1 105 ? -7.653 0.946 16.835 1.00 85.56 105 GLN A C 1
ATOM 830 O O . GLN A 1 105 ? -6.762 0.934 15.994 1.00 85.56 105 GLN A O 1
ATOM 835 N N . GLY A 1 106 ? -8.518 -0.062 16.967 1.00 85.44 106 GLY A N 1
ATOM 836 C CA . GLY A 1 106 ? -8.516 -1.248 16.113 1.00 85.44 106 GLY A CA 1
ATOM 837 C C . GLY A 1 106 ? -8.785 -0.915 14.652 1.00 85.44 106 GLY A C 1
ATOM 838 O O . GLY A 1 106 ? -8.067 -1.398 13.785 1.00 85.44 106 GLY A O 1
ATOM 839 N N . ILE A 1 107 ? -9.724 -0.008 14.361 1.00 86.62 107 ILE A N 1
ATOM 840 C CA . ILE A 1 107 ? -9.971 0.467 12.990 1.00 86.62 107 ILE A CA 1
ATOM 841 C C . ILE A 1 107 ? -8.724 1.157 12.428 1.00 86.62 107 ILE A C 1
ATOM 843 O O . ILE A 1 107 ? -8.270 0.810 11.336 1.00 86.62 107 ILE A O 1
ATOM 847 N N . ARG A 1 108 ? -8.145 2.115 13.166 1.00 87.31 108 ARG A N 1
ATOM 848 C CA . ARG A 1 108 ? -6.941 2.837 12.720 1.00 87.31 108 ARG A CA 1
ATOM 849 C C . ARG A 1 108 ? -5.759 1.898 12.505 1.00 87.31 108 ARG A C 1
ATOM 851 O O . ARG A 1 108 ? -5.110 1.974 11.464 1.00 87.31 108 ARG A O 1
ATOM 858 N N . THR A 1 109 ? -5.490 1.009 13.456 1.00 87.06 109 THR A N 1
ATOM 859 C CA . THR A 1 109 ? -4.374 0.062 13.383 1.00 87.06 109 THR A CA 1
ATOM 860 C C . THR A 1 109 ? -4.586 -0.954 12.267 1.00 87.06 109 THR A C 1
ATOM 862 O O . THR A 1 109 ? -3.671 -1.176 11.479 1.00 87.06 109 THR A O 1
ATOM 865 N N . ALA A 1 110 ? -5.788 -1.518 12.125 1.00 89.81 110 ALA A N 1
ATOM 866 C CA . ALA A 1 110 ? -6.105 -2.458 11.054 1.00 89.81 110 ALA A CA 1
ATOM 867 C C . ALA A 1 110 ? -5.975 -1.810 9.669 1.00 89.81 110 ALA A C 1
ATOM 869 O O . ALA A 1 110 ? -5.389 -2.410 8.767 1.00 89.81 110 ALA A O 1
ATOM 870 N N . ALA A 1 111 ? -6.452 -0.571 9.507 1.00 88.69 111 ALA A N 1
ATOM 871 C CA . ALA A 1 111 ? -6.314 0.174 8.260 1.00 88.69 111 ALA A CA 1
ATOM 872 C C . ALA A 1 111 ? -4.843 0.479 7.938 1.00 88.69 111 ALA A C 1
ATOM 874 O O . ALA A 1 111 ? -4.381 0.169 6.841 1.00 88.69 111 ALA A O 1
ATOM 875 N N . MET A 1 112 ? -4.085 1.035 8.891 1.00 87.25 112 MET A N 1
ATOM 876 C CA . MET A 1 112 ? -2.676 1.376 8.666 1.00 87.25 112 MET A CA 1
ATOM 877 C C . MET A 1 112 ? -1.813 0.134 8.425 1.00 87.25 112 MET A C 1
ATOM 879 O O . MET A 1 112 ? -1.011 0.123 7.495 1.00 87.25 112 MET A O 1
ATOM 883 N N . MET A 1 113 ? -2.015 -0.939 9.193 1.00 89.00 113 MET A N 1
ATOM 884 C CA . MET A 1 113 ? -1.293 -2.198 9.005 1.00 89.00 113 MET A CA 1
ATOM 885 C C . MET A 1 113 ? -1.654 -2.860 7.669 1.00 89.00 113 MET A C 1
ATOM 887 O O . MET A 1 113 ? -0.772 -3.349 6.966 1.00 89.00 113 MET A O 1
ATOM 891 N N . GLY A 1 114 ? -2.934 -2.836 7.282 1.00 89.25 114 GLY A N 1
ATOM 892 C CA . GLY A 1 114 ? -3.388 -3.346 5.990 1.00 89.25 114 GLY A CA 1
ATOM 893 C C . GLY A 1 114 ? -2.726 -2.612 4.825 1.00 89.25 114 GLY A C 1
ATOM 894 O O . GLY A 1 114 ? -2.150 -3.249 3.945 1.00 89.25 114 GLY A O 1
ATOM 895 N N . ILE A 1 115 ? -2.727 -1.277 4.855 1.00 89.12 115 ILE A N 1
ATOM 896 C CA . ILE A 1 115 ? -2.058 -0.439 3.849 1.00 89.12 115 ILE A CA 1
ATOM 897 C C . ILE A 1 115 ? -0.546 -0.714 3.821 1.00 89.12 115 ILE A C 1
ATOM 899 O O . ILE A 1 115 ? 0.022 -0.898 2.745 1.00 89.12 115 ILE A O 1
ATOM 903 N N . ARG A 1 116 ? 0.102 -0.799 4.990 1.00 89.62 116 ARG A N 1
ATOM 904 C CA . ARG A 1 116 ? 1.538 -1.096 5.121 1.00 89.62 116 ARG A CA 1
ATOM 905 C C . ARG A 1 116 ? 1.903 -2.427 4.463 1.00 89.62 116 ARG A C 1
ATOM 907 O O . ARG A 1 116 ? 2.862 -2.477 3.698 1.00 89.62 116 ARG A O 1
ATOM 914 N N . LEU A 1 117 ? 1.129 -3.485 4.707 1.00 88.81 117 LEU A N 1
ATOM 915 C CA . LEU A 1 117 ? 1.354 -4.796 4.091 1.00 88.81 117 LEU A CA 1
ATOM 916 C C . LEU A 1 117 ? 1.144 -4.768 2.574 1.00 88.81 117 LEU A C 1
ATOM 918 O O . LEU A 1 117 ? 1.923 -5.377 1.849 1.00 88.81 117 LEU A O 1
ATOM 922 N N . ILE A 1 118 ? 0.138 -4.038 2.081 1.00 88.50 118 ILE A N 1
ATOM 923 C CA . ILE A 1 118 ? -0.075 -3.868 0.636 1.00 88.50 118 ILE A CA 1
ATOM 924 C C . ILE A 1 118 ? 1.141 -3.196 0.001 1.00 88.50 118 ILE A C 1
ATOM 926 O O . ILE A 1 118 ? 1.665 -3.706 -0.986 1.00 88.50 118 ILE A O 1
ATOM 930 N N . PHE A 1 119 ? 1.624 -2.090 0.572 1.00 88.44 119 PHE A N 1
ATOM 931 C CA . PHE A 1 119 ? 2.799 -1.407 0.036 1.00 88.44 119 PHE A CA 1
ATOM 932 C C . PHE A 1 119 ? 4.056 -2.270 0.088 1.00 88.44 119 PHE A C 1
ATOM 934 O O . PHE A 1 119 ? 4.801 -2.277 -0.884 1.00 88.44 119 PHE A O 1
ATOM 941 N N . LEU A 1 120 ? 4.258 -3.038 1.160 1.00 88.19 120 LEU A N 1
ATOM 942 C CA . LEU A 1 120 ? 5.396 -3.949 1.290 1.00 88.19 120 LEU A CA 1
ATOM 943 C C . LEU A 1 120 ? 5.396 -5.065 0.234 1.00 88.19 120 LEU A C 1
ATOM 945 O O . LEU A 1 120 ? 6.454 -5.518 -0.178 1.00 88.19 120 LEU A O 1
ATOM 949 N N . ILE A 1 121 ? 4.219 -5.537 -0.179 1.00 84.69 121 ILE A N 1
ATOM 950 C CA . ILE A 1 12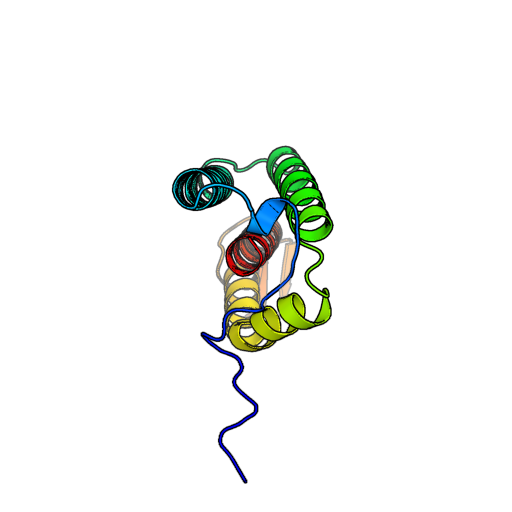1 ? 4.096 -6.595 -1.193 1.00 84.69 121 ILE A CA 1
ATOM 951 C C . ILE A 1 121 ? 4.297 -6.035 -2.607 1.00 84.69 121 ILE A C 1
ATOM 953 O O . ILE A 1 121 ? 4.746 -6.760 -3.493 1.00 84.69 121 ILE A O 1
ATOM 957 N N . ILE A 1 122 ? 3.904 -4.778 -2.836 1.00 83.62 122 ILE A N 1
ATOM 958 C CA . ILE A 1 122 ? 3.956 -4.152 -4.161 1.00 83.62 122 ILE A CA 1
ATOM 959 C C . ILE A 1 122 ? 5.327 -3.525 -4.459 1.00 83.62 122 ILE A C 1
ATOM 961 O O . ILE A 1 122 ? 5.754 -3.579 -5.613 1.00 83.62 122 ILE A O 1
ATOM 965 N N . GLY A 1 123 ? 5.952 -2.876 -3.472 1.00 78.62 123 GLY A N 1
ATOM 966 C CA . GLY A 1 123 ? 7.233 -2.172 -3.621 1.00 78.62 123 GLY A CA 1
ATOM 967 C C . GLY A 1 123 ? 8.424 -3.114 -3.665 1.00 78.62 123 GLY A C 1
ATOM 968 O O . GLY A 1 123 ? 9.307 -2.876 -4.518 1.00 78.62 123 GLY A O 1
#

Sequence (123 aa):
MALKDITIGQYYQADSLLHRLDPRTKIIGTLIFILSLFLADSPLAYLLAAVFLTISVLLSQVPVKFVLRGMKAIFILLLITVVFNLFLTPGKTVVSFWIFTITDQGIRTAAMMGIRLIFLIIG

Radius of gyration: 17.8 Å; Cα contacts (8 Å, |Δi|>4): 95; chains: 1; bounding box: 44×42×44 Å